Protein AF-A0A2M9P5R5-F1 (afdb_monomer_lite)

Foldseek 3Di:
DDPPPPPDPLVVVLLVVVQVVCVVVVHHRDDDDPLLVVLVVVQLVQCVVVVHDDQAGPVRDHSVRSSVVSVDDDDDDDDDDDDDDDGSNVVVVVD

Secondary structure (DSSP, 8-state):
---------HHHHHHHHHHHHHHHTTPPPP---HHHHHHHHHHHHHHHHHT---SS-TT---HHHHHHHTT--S---------SS--HHHHTTT-

pLDDT: mean 92.47, std 13.65, range [36.16, 98.62]

Sequence (95 aa):
MGATSTPWPIRLRHLDAVNAARISEGLAPLQLSAELNAAADTHARDMSVQKRAWHFGSDLTSWRERAFRAGYRGEVVGENIFEGSDTDLTVLKYW

Radius of gyration: 14.97 Å; chains: 1; bounding box: 36×29×45 Å

Structure (mmCIF, N/CA/C/O backbone):
data_AF-A0A2M9P5R5-F1
#
_entry.id   AF-A0A2M9P5R5-F1
#
loop_
_atom_site.group_PDB
_atom_site.id
_atom_site.type_symbol
_atom_site.label_atom_id
_atom_site.label_alt_id
_atom_site.label_comp_id
_atom_site.label_asym_id
_atom_site.label_entity_id
_atom_site.label_seq_id
_atom_site.pdbx_PDB_ins_code
_atom_site.Cartn_x
_atom_site.Cartn_y
_atom_site.Cartn_z
_atom_site.occupancy
_atom_site.B_iso_or_equiv
_atom_site.auth_seq_id
_atom_site.auth_comp_id
_atom_site.auth_asym_id
_atom_site.auth_atom_id
_atom_site.pdbx_PDB_model_num
ATOM 1 N N . MET A 1 1 ? 20.120 12.855 29.315 1.00 36.16 1 MET A N 1
ATOM 2 C CA . MET A 1 1 ?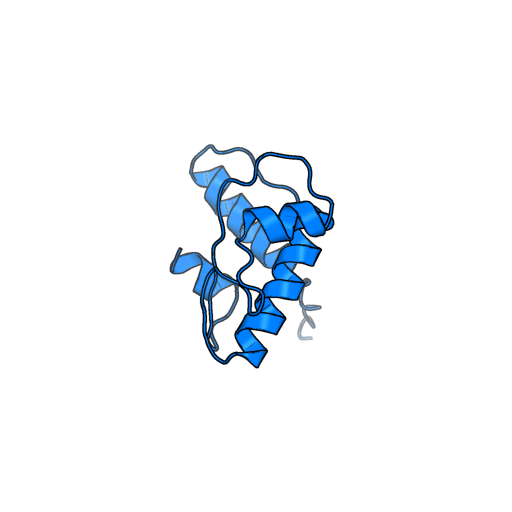 19.864 11.456 28.909 1.00 36.16 1 MET A CA 1
ATOM 3 C C . MET A 1 1 ? 18.698 11.467 27.935 1.00 36.16 1 MET A C 1
ATOM 5 O O . MET A 1 1 ? 17.556 11.507 28.366 1.00 36.16 1 MET A O 1
ATOM 9 N N . GLY A 1 2 ? 18.991 11.597 26.639 1.00 38.53 2 GLY A N 1
ATOM 10 C CA . GLY A 1 2 ? 17.969 11.625 25.592 1.00 38.53 2 GLY A CA 1
ATOM 11 C C . GLY A 1 2 ? 17.564 10.199 25.253 1.00 38.53 2 GLY A C 1
ATOM 12 O O . GLY A 1 2 ? 18.430 9.387 24.939 1.00 38.53 2 GLY A O 1
ATOM 13 N N . ALA A 1 3 ? 16.276 9.888 25.367 1.00 42.88 3 ALA A N 1
ATOM 14 C CA . ALA A 1 3 ? 15.739 8.621 24.906 1.00 42.88 3 ALA A CA 1
ATOM 15 C C . ALA A 1 3 ? 16.007 8.504 23.400 1.00 42.88 3 ALA A C 1
ATOM 17 O O . ALA A 1 3 ? 15.466 9.266 22.602 1.00 42.88 3 ALA A O 1
ATOM 18 N N . THR A 1 4 ? 16.867 7.569 23.014 1.00 47.44 4 THR A N 1
ATOM 19 C CA . THR A 1 4 ? 16.956 7.097 21.637 1.00 47.44 4 THR A CA 1
ATOM 20 C C . THR A 1 4 ? 15.652 6.362 21.358 1.00 47.44 4 THR A C 1
ATOM 22 O O . THR A 1 4 ? 15.504 5.196 21.725 1.00 47.44 4 THR A O 1
ATOM 25 N N . SER A 1 5 ? 14.666 7.060 20.794 1.00 53.50 5 SER A N 1
ATOM 26 C CA . SER A 1 5 ? 13.480 6.413 20.254 1.00 53.50 5 SER A CA 1
ATOM 27 C C . SER A 1 5 ? 13.958 5.489 19.145 1.00 53.50 5 SER A C 1
ATOM 29 O O . SER A 1 5 ? 14.322 5.939 18.062 1.00 53.50 5 SER A O 1
ATOM 31 N N . THR A 1 6 ? 14.005 4.186 19.413 1.00 52.47 6 THR A N 1
ATOM 32 C CA . THR A 1 6 ? 14.026 3.198 18.338 1.00 52.47 6 THR A CA 1
ATOM 33 C C . THR A 1 6 ? 12.884 3.590 17.406 1.00 52.47 6 THR A C 1
ATOM 35 O O . THR A 1 6 ? 11.743 3.623 17.880 1.00 52.47 6 THR A O 1
ATOM 38 N N . PRO A 1 7 ? 13.140 3.973 16.140 1.00 57.25 7 PRO A N 1
ATOM 39 C CA . PRO A 1 7 ? 12.057 4.314 15.242 1.00 57.25 7 PRO A CA 1
ATOM 40 C C . PRO A 1 7 ? 11.167 3.084 15.167 1.00 57.25 7 PRO A C 1
ATOM 42 O O . PRO A 1 7 ? 11.605 2.020 14.729 1.00 57.25 7 PRO A O 1
ATOM 45 N N . TRP A 1 8 ? 9.938 3.201 15.662 1.00 59.59 8 TRP A N 1
ATOM 46 C CA . TRP A 1 8 ? 8.948 2.165 15.433 1.00 59.59 8 TRP A CA 1
ATOM 47 C C . TRP A 1 8 ? 8.876 1.965 13.914 1.00 59.59 8 TRP A C 1
ATOM 49 O O . TRP A 1 8 ? 8.850 2.976 13.195 1.00 59.59 8 TRP A O 1
ATOM 59 N N . PRO A 1 9 ? 8.916 0.722 13.399 1.00 89.56 9 PRO A N 1
ATOM 60 C CA . PRO A 1 9 ? 8.857 0.487 11.963 1.00 89.56 9 PRO A CA 1
ATOM 61 C C . PRO A 1 9 ? 7.721 1.315 11.357 1.00 89.56 9 PRO A C 1
ATOM 63 O O . PRO A 1 9 ? 6.600 1.247 11.860 1.00 89.56 9 PRO A O 1
ATOM 66 N N . ILE A 1 10 ? 8.008 2.119 10.321 1.00 92.44 10 ILE A N 1
ATOM 67 C CA . ILE A 1 10 ? 7.074 3.121 9.760 1.00 92.44 10 ILE A CA 1
ATOM 68 C C . ILE A 1 10 ? 5.668 2.533 9.579 1.00 92.44 10 ILE A C 1
ATOM 70 O O . ILE A 1 10 ? 4.686 3.144 9.980 1.00 92.44 10 ILE A O 1
ATOM 74 N N . ARG A 1 11 ? 5.583 1.296 9.076 1.00 93.62 11 ARG A N 1
ATOM 75 C CA . ARG A 1 11 ? 4.326 0.562 8.890 1.00 93.62 11 ARG A CA 1
ATOM 76 C C . ARG A 1 11 ? 3.504 0.407 10.172 1.00 93.62 11 ARG A C 1
ATOM 78 O O . ARG A 1 11 ? 2.297 0.608 10.133 1.00 93.62 11 ARG A O 1
ATOM 85 N N . LEU A 1 12 ? 4.131 0.034 11.287 1.00 95.06 12 LEU A N 1
ATOM 86 C CA . LEU A 1 12 ? 3.424 -0.159 12.553 1.00 95.06 12 LEU A CA 1
ATOM 87 C C . LEU A 1 12 ? 2.962 1.186 13.125 1.00 95.06 12 LEU A C 1
ATOM 89 O O . LEU A 1 12 ? 1.814 1.303 13.531 1.00 95.06 12 LEU A O 1
ATOM 93 N N . ARG A 1 13 ? 3.804 2.229 13.060 1.00 95.69 13 ARG A N 1
ATOM 94 C CA . ARG A 1 13 ? 3.427 3.573 13.544 1.00 95.69 13 ARG A CA 1
ATOM 95 C C . ARG A 1 13 ? 2.277 4.155 12.731 1.00 95.69 13 ARG A C 1
ATOM 97 O O . ARG A 1 13 ? 1.370 4.763 13.291 1.00 95.69 13 ARG A O 1
ATOM 104 N N . HIS A 1 14 ? 2.319 3.958 11.420 1.00 96.25 14 HIS A N 1
ATOM 105 C CA . HIS A 1 14 ? 1.265 4.404 10.528 1.00 96.25 14 HIS A CA 1
ATOM 106 C C . HIS A 1 14 ? -0.039 3.627 10.762 1.00 96.25 14 HIS A C 1
ATOM 108 O O . HIS A 1 14 ? -1.099 4.243 10.816 1.00 96.25 14 HIS A O 1
ATOM 114 N N . LEU A 1 15 ? 0.024 2.306 10.990 1.00 97.50 15 LEU A N 1
ATOM 115 C CA . LEU A 1 15 ? -1.146 1.506 11.374 1.00 97.50 15 LEU A CA 1
ATOM 116 C C . LEU A 1 15 ? -1.778 2.011 12.676 1.00 97.50 15 LEU A C 1
ATOM 118 O O . LEU A 1 15 ? -2.996 2.160 12.730 1.00 97.50 15 LEU A O 1
ATOM 122 N N . ASP A 1 16 ? -0.967 2.290 13.699 1.00 97.44 16 ASP A N 1
ATOM 123 C CA . ASP A 1 16 ? -1.454 2.805 14.982 1.00 97.44 16 ASP A CA 1
ATOM 124 C C . ASP A 1 16 ? -2.188 4.143 14.791 1.00 97.44 16 ASP A C 1
ATOM 126 O O . ASP A 1 16 ? -3.282 4.335 15.324 1.00 97.44 16 ASP A O 1
ATOM 130 N N . ALA A 1 17 ? -1.641 5.041 13.965 1.00 97.62 17 ALA A N 1
ATOM 131 C CA . ALA A 1 17 ? -2.265 6.324 13.646 1.00 97.62 17 ALA A CA 1
ATOM 132 C C . ALA A 1 17 ? -3.567 6.178 12.837 1.00 97.62 17 ALA A C 1
ATOM 134 O O . ALA A 1 17 ?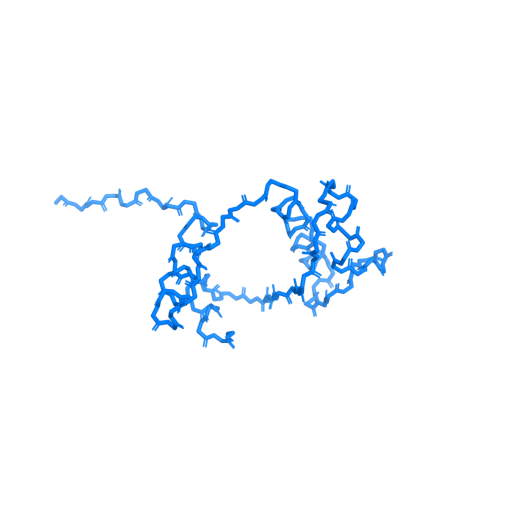 -4.563 6.829 13.156 1.00 97.62 17 ALA A O 1
ATOM 135 N N . VAL A 1 18 ? -3.595 5.291 11.835 1.00 98.00 18 VAL A N 1
ATOM 136 C CA . VAL A 1 18 ? -4.813 4.967 11.072 1.00 98.00 18 VAL A CA 1
ATOM 137 C C . VAL A 1 18 ? -5.882 4.387 11.997 1.00 98.00 18 VAL A C 1
ATOM 139 O O . VAL A 1 18 ? -7.040 4.793 11.938 1.00 98.00 18 VAL A O 1
ATOM 142 N N . ASN A 1 19 ? -5.512 3.465 12.883 1.00 98.56 19 ASN A N 1
ATOM 143 C CA . ASN A 1 19 ? -6.449 2.861 13.822 1.00 98.56 19 ASN A CA 1
ATOM 144 C C . ASN A 1 19 ? -6.969 3.865 14.850 1.00 98.56 19 ASN A C 1
ATOM 146 O O . ASN A 1 19 ? -8.152 3.809 15.176 1.00 98.56 19 ASN A O 1
ATOM 150 N N . ALA A 1 20 ? -6.148 4.815 15.303 1.00 98.25 20 ALA A N 1
ATOM 151 C CA . ALA A 1 20 ? -6.611 5.908 16.153 1.00 98.25 20 ALA A CA 1
ATOM 152 C C . ALA A 1 20 ? -7.690 6.758 15.454 1.00 98.25 20 ALA A C 1
ATOM 154 O O . ALA A 1 20 ? -8.734 7.011 16.053 1.00 98.25 20 ALA A O 1
ATOM 155 N N . ALA A 1 21 ? -7.485 7.121 14.180 1.00 97.75 21 ALA A N 1
ATOM 156 C CA . ALA A 1 21 ? -8.477 7.851 13.383 1.00 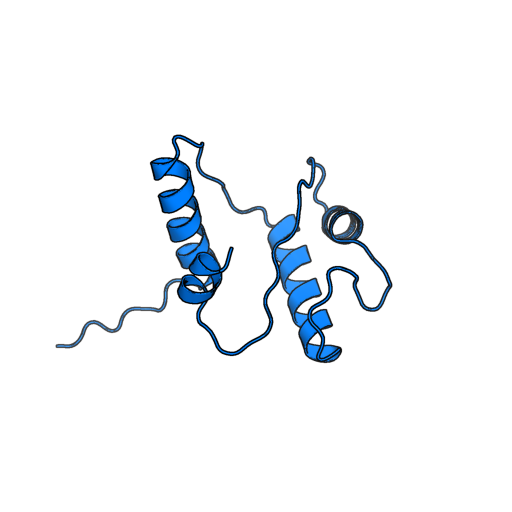97.75 21 ALA A CA 1
ATOM 157 C C . ALA A 1 21 ? -9.752 7.026 13.124 1.00 97.75 21 ALA A C 1
ATOM 159 O O . ALA A 1 21 ? -10.865 7.536 13.181 1.00 97.75 21 ALA A O 1
ATOM 160 N N . ARG A 1 22 ? -9.621 5.717 12.886 1.00 98.44 22 ARG A N 1
ATOM 161 C CA . ARG A 1 22 ? -10.784 4.829 12.728 1.00 98.44 22 ARG A CA 1
ATOM 162 C C . ARG A 1 22 ? -11.607 4.737 14.009 1.00 98.44 22 ARG A C 1
ATOM 164 O O . ARG A 1 22 ? -12.829 4.824 13.950 1.00 98.44 22 ARG A O 1
ATOM 171 N N . ILE A 1 23 ? -10.946 4.587 15.155 1.00 98.62 23 ILE A N 1
ATOM 172 C CA . ILE A 1 23 ? -11.610 4.473 16.457 1.00 98.62 23 ILE A CA 1
ATOM 173 C C . ILE A 1 23 ? -12.322 5.780 16.831 1.00 98.62 23 ILE A C 1
ATOM 175 O O . ILE A 1 23 ? -13.422 5.708 17.378 1.00 98.62 23 ILE A O 1
ATOM 179 N N . SER A 1 24 ? -11.762 6.956 16.510 1.00 98.00 24 SER A N 1
ATOM 180 C CA . SER A 1 24 ? -12.450 8.235 16.763 1.00 98.00 24 SER A CA 1
ATOM 181 C C . SER A 1 24 ? -13.754 8.377 15.975 1.00 98.00 24 SER A C 1
ATOM 183 O O . SER A 1 24 ? -14.680 9.019 16.459 1.00 98.00 24 SER A O 1
ATOM 185 N N . GLU A 1 25 ? -13.851 7.714 14.820 1.00 98.19 25 GLU A N 1
ATOM 186 C CA . GLU A 1 25 ? -15.059 7.639 13.986 1.00 98.19 25 GLU A CA 1
ATOM 187 C C . GLU A 1 25 ? -15.942 6.410 14.295 1.00 98.19 25 GLU A C 1
ATOM 189 O O . GLU A 1 25 ? -16.869 6.091 13.550 1.00 98.19 25 GLU A O 1
ATOM 194 N N . GLY A 1 26 ? -15.661 5.670 15.375 1.00 98.38 26 GLY A N 1
ATOM 195 C CA . GLY A 1 26 ? -16.435 4.486 15.767 1.00 98.38 26 GLY A CA 1
ATOM 196 C C . GLY A 1 26 ? -16.252 3.264 14.854 1.00 98.38 26 GLY A C 1
ATOM 197 O O . GLY A 1 26 ? -17.058 2.333 14.897 1.00 98.38 26 GLY A O 1
ATOM 198 N N . LEU A 1 27 ? -15.204 3.239 14.028 1.00 98.50 27 LEU A N 1
ATOM 199 C CA . LEU A 1 27 ? -14.881 2.130 13.132 1.00 98.50 27 LEU A CA 1
ATOM 200 C C . LEU A 1 27 ? -13.959 1.106 13.809 1.00 98.50 27 LEU A C 1
ATOM 202 O O . LEU A 1 2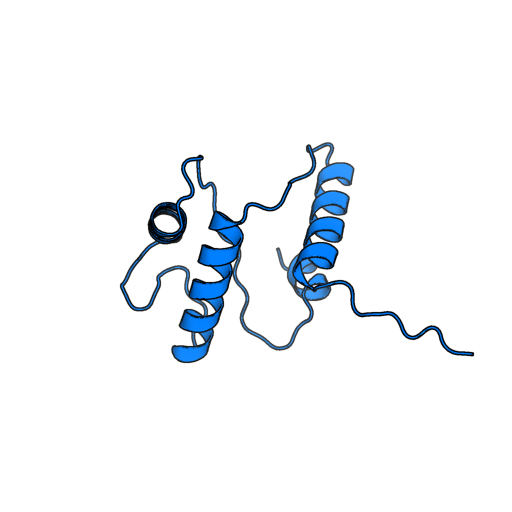7 ? -13.088 1.442 14.611 1.00 98.50 27 LEU A O 1
ATOM 206 N N . ALA A 1 28 ? -14.098 -0.164 13.421 1.00 98.31 28 ALA A N 1
ATOM 207 C CA . ALA A 1 28 ? -13.224 -1.234 13.901 1.00 98.31 28 ALA A CA 1
ATOM 208 C C . ALA A 1 28 ? -11.762 -1.031 13.442 1.00 98.31 28 ALA A C 1
ATOM 210 O O . ALA A 1 28 ? -11.541 -0.626 12.291 1.00 98.31 28 ALA A O 1
ATOM 211 N N . PRO A 1 29 ? -10.761 -1.348 14.286 1.00 98.25 29 PRO A N 1
ATOM 212 C CA . PRO A 1 29 ? -9.354 -1.250 13.913 1.00 98.25 29 PRO A CA 1
ATOM 213 C C . PRO A 1 29 ? -8.989 -2.263 12.819 1.00 98.25 29 PRO A C 1
ATOM 215 O O . PRO A 1 29 ? -9.562 -3.349 12.723 1.00 98.25 29 PRO A O 1
ATOM 218 N N . LEU A 1 30 ? -8.012 -1.900 11.997 1.00 97.81 30 LEU A N 1
ATOM 219 C CA . LEU A 1 30 ? -7.399 -2.750 10.984 1.00 97.81 30 LEU A CA 1
ATOM 220 C C . LEU A 1 30 ? -6.230 -3.545 11.570 1.00 97.81 30 LEU A C 1
ATOM 222 O O . LEU A 1 30 ? -5.610 -3.155 12.561 1.00 97.81 30 LEU A O 1
ATOM 226 N N . GLN A 1 31 ? -5.893 -4.636 10.889 1.00 97.25 31 GLN A N 1
ATOM 227 C CA . GLN A 1 31 ? -4.687 -5.425 11.119 1.00 97.25 31 GLN A CA 1
ATOM 228 C C . GLN A 1 31 ? -3.880 -5.499 9.824 1.00 97.25 31 GLN A C 1
ATOM 230 O O . GLN A 1 31 ? -4.431 -5.386 8.727 1.00 97.25 31 GLN A O 1
ATOM 235 N N . LEU A 1 32 ? -2.570 -5.701 9.943 1.00 97.12 32 LEU A N 1
ATOM 236 C CA . LEU A 1 32 ? -1.716 -5.911 8.777 1.00 97.12 32 LEU A CA 1
ATOM 237 C C . LEU A 1 32 ? -1.966 -7.289 8.155 1.00 97.12 32 LEU A C 1
ATOM 239 O O . LEU A 1 32 ? -2.118 -8.278 8.866 1.00 97.12 32 LEU A O 1
ATOM 243 N N . SER A 1 33 ? -1.903 -7.355 6.825 1.00 97.75 33 SER A N 1
ATOM 244 C CA . SER A 1 33 ? -1.798 -8.600 6.054 1.00 97.75 33 SER A CA 1
ATOM 245 C C . SER A 1 33 ? -0.417 -8.661 5.407 1.00 97.75 33 SER A C 1
ATOM 247 O O . SER A 1 33 ? 0.046 -7.674 4.831 1.00 97.75 33 SER A O 1
ATOM 249 N N . ALA A 1 34 ? 0.251 -9.811 5.503 1.00 97.50 34 ALA A N 1
ATOM 250 C CA . ALA A 1 34 ? 1.566 -10.006 4.896 1.00 97.50 34 ALA A CA 1
ATOM 251 C C . ALA A 1 34 ? 1.505 -9.871 3.364 1.00 97.50 34 ALA A C 1
ATOM 253 O O . ALA A 1 34 ? 2.387 -9.268 2.756 1.00 97.50 34 ALA A O 1
ATOM 254 N N . GLU A 1 35 ? 0.423 -10.357 2.761 1.00 98.50 35 GLU A N 1
ATOM 255 C CA . GLU A 1 35 ? 0.149 -10.315 1.328 1.00 98.50 35 GLU A CA 1
ATOM 256 C C . GLU A 1 35 ? -0.069 -8.875 0.846 1.00 98.50 35 GLU A C 1
ATOM 258 O O . GLU A 1 35 ? 0.572 -8.434 -0.110 1.00 98.50 35 GLU A O 1
ATOM 263 N N . LEU A 1 36 ? -0.916 -8.101 1.538 1.00 98.38 36 LEU A N 1
ATOM 264 C CA . LEU A 1 36 ? -1.141 -6.690 1.200 1.00 98.38 36 LEU A CA 1
ATOM 265 C C . LEU A 1 36 ? 0.119 -5.845 1.423 1.00 98.38 36 LEU A C 1
ATOM 267 O O . LEU A 1 36 ? 0.414 -4.959 0.622 1.00 98.38 36 LEU A O 1
ATOM 271 N N . ASN A 1 37 ? 0.907 -6.154 2.458 1.00 97.69 37 ASN A N 1
ATOM 272 C CA . ASN A 1 37 ? 2.195 -5.503 2.687 1.00 97.69 37 ASN A CA 1
ATOM 273 C C . ASN A 1 37 ? 3.170 -5.758 1.531 1.00 97.69 37 ASN A C 1
ATOM 275 O O . ASN A 1 37 ? 3.793 -4.812 1.056 1.00 97.69 37 ASN A O 1
ATOM 279 N N . ALA A 1 38 ? 3.276 -7.003 1.056 1.00 97.50 38 ALA A N 1
ATOM 280 C CA . ALA A 1 38 ? 4.139 -7.360 -0.068 1.00 97.50 38 ALA A CA 1
ATOM 281 C C . ALA A 1 38 ? 3.697 -6.691 -1.384 1.00 97.50 38 ALA A C 1
ATOM 283 O O . ALA A 1 38 ? 4.543 -6.215 -2.149 1.00 97.50 38 ALA A O 1
ATOM 284 N N . ALA A 1 39 ? 2.384 -6.601 -1.629 1.00 98.12 39 ALA A N 1
ATOM 285 C CA . ALA A 1 39 ? 1.834 -5.900 -2.789 1.00 98.12 39 ALA A CA 1
ATOM 286 C C . ALA A 1 39 ? 2.150 -4.393 -2.753 1.00 98.12 39 ALA A C 1
ATOM 288 O O . ALA A 1 39 ? 2.650 -3.849 -3.740 1.00 98.12 39 ALA A O 1
ATOM 289 N N . ALA A 1 40 ? 1.925 -3.737 -1.608 1.00 97.62 40 ALA A N 1
ATOM 290 C CA . ALA A 1 40 ? 2.215 -2.315 -1.417 1.00 97.62 40 ALA A CA 1
ATOM 291 C C . ALA A 1 40 ? 3.716 -2.009 -1.554 1.00 97.62 40 ALA A C 1
ATOM 293 O O . ALA A 1 40 ? 4.100 -1.062 -2.235 1.00 97.62 40 ALA A O 1
ATOM 294 N N . ASP A 1 41 ? 4.571 -2.851 -0.973 1.00 97.25 41 ASP A N 1
ATOM 295 C CA . ASP A 1 41 ? 6.028 -2.714 -1.028 1.00 97.25 41 ASP A CA 1
ATOM 296 C C . ASP A 1 41 ? 6.581 -2.871 -2.447 1.00 97.25 41 ASP A C 1
ATOM 298 O O . ASP A 1 41 ? 7.533 -2.189 -2.835 1.00 97.25 41 ASP A O 1
ATOM 302 N N . THR A 1 42 ? 6.005 -3.785 -3.227 1.00 97.69 42 THR A N 1
ATOM 303 C CA . THR A 1 42 ? 6.353 -3.952 -4.642 1.00 97.69 42 THR A CA 1
ATOM 304 C C . THR A 1 42 ? 5.928 -2.724 -5.441 1.00 97.69 42 THR A C 1
ATOM 306 O O . THR A 1 42 ? 6.730 -2.176 -6.193 1.00 97.69 42 THR A O 1
ATOM 309 N N . HIS A 1 43 ? 4.700 -2.244 -5.233 1.00 98.25 43 HIS A N 1
ATOM 310 C CA . HIS A 1 43 ? 4.172 -1.108 -5.981 1.00 98.25 43 HIS A CA 1
ATOM 311 C C . HIS A 1 43 ? 4.870 0.217 -5.643 1.00 98.25 43 HIS A C 1
ATOM 313 O O . HIS A 1 43 ? 5.181 0.985 -6.545 1.00 98.25 43 HIS A O 1
ATOM 319 N N . ALA A 1 44 ? 5.205 0.465 -4.374 1.00 97.19 44 ALA A N 1
ATOM 320 C CA . ALA A 1 44 ? 5.959 1.653 -3.976 1.00 97.19 44 ALA A CA 1
ATOM 321 C C . ALA A 1 44 ? 7.347 1.713 -4.641 1.00 97.19 44 ALA A C 1
ATOM 323 O O . ALA A 1 44 ? 7.792 2.782 -5.060 1.00 97.19 44 ALA A O 1
ATOM 324 N N . ARG A 1 45 ? 8.020 0.561 -4.790 1.00 97.06 45 ARG A N 1
ATOM 325 C CA . ARG A 1 45 ? 9.289 0.472 -5.534 1.00 97.06 45 ARG A CA 1
ATOM 326 C C . ARG A 1 45 ? 9.092 0.716 -7.026 1.00 97.06 45 ARG A C 1
ATOM 328 O O . ARG A 1 45 ? 9.890 1.431 -7.620 1.00 97.06 45 ARG A O 1
ATOM 335 N N . ASP A 1 46 ? 8.039 0.155 -7.609 1.00 97.62 46 ASP A N 1
ATOM 336 C CA . ASP A 1 46 ? 7.696 0.357 -9.018 1.00 97.62 46 ASP A CA 1
ATOM 337 C C . ASP A 1 46 ? 7.415 1.839 -9.326 1.00 97.62 46 ASP A C 1
ATOM 339 O O . ASP A 1 46 ? 8.060 2.409 -10.205 1.00 97.62 46 ASP A O 1
ATOM 343 N N . MET A 1 47 ? 6.584 2.511 -8.517 1.00 97.56 47 MET A N 1
ATOM 344 C CA . MET A 1 47 ? 6.348 3.960 -8.623 1.00 97.56 47 MET A CA 1
ATOM 345 C C . MET A 1 47 ? 7.653 4.762 -8.525 1.00 97.56 47 MET A C 1
ATOM 347 O O . MET A 1 47 ? 7.882 5.674 -9.319 1.00 97.56 47 MET A O 1
ATOM 351 N N . SER A 1 48 ? 8.544 4.391 -7.595 1.00 96.44 48 SER A N 1
ATOM 352 C CA . SER A 1 48 ? 9.849 5.044 -7.433 1.00 96.44 48 SER A CA 1
ATOM 353 C C . SER A 1 48 ? 10.748 4.885 -8.666 1.00 96.44 48 SER A C 1
ATOM 355 O O . SER A 1 48 ? 11.400 5.847 -9.075 1.00 96.44 48 SER A O 1
ATOM 357 N N . VAL A 1 49 ? 10.763 3.703 -9.291 1.00 96.69 49 VAL A N 1
ATOM 358 C CA . VAL A 1 49 ? 11.516 3.445 -10.532 1.00 96.69 49 VAL A CA 1
ATOM 359 C C . VAL A 1 49 ? 10.922 4.226 -11.706 1.00 96.69 49 VAL A C 1
ATOM 361 O O . VAL A 1 49 ? 11.667 4.787 -12.512 1.00 96.69 49 VAL A O 1
ATOM 364 N N . GLN A 1 50 ? 9.594 4.303 -11.785 1.00 94.69 50 GLN A N 1
ATOM 365 C CA . GLN A 1 50 ? 8.885 5.057 -12.817 1.00 94.69 50 GLN A CA 1
ATOM 366 C C . GLN A 1 50 ? 8.952 6.578 -12.630 1.00 94.69 50 GLN A C 1
ATOM 368 O O . GLN A 1 50 ? 8.707 7.303 -13.596 1.00 94.69 50 GLN A O 1
ATOM 373 N N . LYS A 1 51 ? 9.282 7.058 -11.420 1.00 94.50 51 LYS A N 1
ATOM 374 C CA . LYS A 1 51 ? 9.200 8.474 -11.014 1.00 94.50 51 LYS A CA 1
ATOM 375 C C . LYS A 1 51 ? 7.799 9.046 -11.237 1.00 94.50 51 LYS A C 1
ATOM 377 O O . LYS A 1 51 ? 7.635 10.107 -11.847 1.00 94.50 51 LYS A O 1
ATOM 382 N N . ARG A 1 52 ? 6.792 8.258 -10.860 1.00 92.00 52 ARG A N 1
ATOM 383 C CA . ARG A 1 52 ? 5.387 8.586 -11.076 1.00 92.00 52 ARG A CA 1
ATOM 384 C C . ARG A 1 52 ? 4.503 7.865 -10.067 1.00 92.00 52 ARG A C 1
ATOM 386 O O . ARG A 1 52 ? 4.364 6.645 -10.129 1.00 92.00 52 ARG A O 1
ATOM 393 N N . ALA A 1 53 ? 3.802 8.627 -9.234 1.00 93.19 53 ALA A N 1
ATOM 394 C CA . ALA A 1 53 ? 2.650 8.115 -8.496 1.00 93.19 53 ALA A CA 1
ATOM 395 C C . ALA A 1 53 ? 1.478 7.790 -9.442 1.00 93.19 53 ALA A C 1
ATOM 397 O O . ALA A 1 53 ? 0.848 8.684 -10.014 1.00 93.19 53 ALA A O 1
ATOM 398 N N . TRP A 1 54 ? 1.170 6.503 -9.613 1.00 93.50 54 TRP A N 1
ATOM 399 C CA . TRP A 1 54 ? -0.015 6.036 -10.335 1.00 93.50 54 TRP A CA 1
ATOM 400 C C . TRP A 1 54 ? -0.443 4.656 -9.826 1.00 93.50 54 TRP A C 1
ATOM 402 O O . TRP A 1 54 ? 0.391 3.782 -9.661 1.00 93.50 54 TRP A O 1
ATOM 412 N N . HIS A 1 55 ? -1.749 4.435 -9.652 1.00 96.06 55 HIS A N 1
ATOM 413 C CA . HIS A 1 55 ? -2.342 3.163 -9.216 1.00 96.06 55 HIS A CA 1
ATOM 414 C C . HIS A 1 55 ? -2.064 1.939 -10.105 1.00 96.06 55 HIS A C 1
ATOM 416 O O . HIS A 1 55 ? -2.300 0.807 -9.671 1.00 96.06 55 HIS A O 1
ATOM 422 N N . PHE A 1 56 ? -1.616 2.127 -11.349 1.00 96.31 56 PHE A N 1
ATOM 423 C CA . PHE A 1 56 ? -1.275 1.020 -12.243 1.00 96.31 56 PHE A CA 1
ATOM 424 C C . PHE A 1 56 ? 0.227 0.780 -12.225 1.00 96.31 56 PHE A C 1
ATOM 426 O O . PHE A 1 56 ? 1.005 1.724 -12.343 1.00 96.31 56 PHE A O 1
ATOM 433 N N . GLY A 1 57 ? 0.616 -0.487 -12.088 1.00 94.31 57 GLY A N 1
ATOM 434 C CA . GLY A 1 57 ? 2.021 -0.868 -12.160 1.00 94.31 57 GLY A CA 1
ATOM 435 C C . GLY A 1 57 ? 2.599 -0.683 -13.566 1.00 94.31 57 GLY A C 1
ATOM 436 O O . GLY A 1 57 ? 1.867 -0.520 -14.546 1.00 94.31 57 GLY A O 1
ATOM 437 N N . SER A 1 58 ? 3.921 -0.773 -13.689 1.00 95.44 58 SER A N 1
ATOM 438 C CA . SER A 1 58 ? 4.634 -0.824 -14.976 1.00 95.44 58 SER A CA 1
ATOM 439 C C . SER A 1 58 ? 4.175 -1.953 -15.891 1.00 95.44 58 SER A C 1
ATOM 441 O O . SER A 1 58 ? 4.251 -1.823 -17.111 1.00 95.44 58 SER A O 1
ATOM 443 N N . ASP A 1 59 ? 3.639 -3.023 -15.314 1.00 95.06 59 ASP A N 1
ATOM 444 C CA . ASP A 1 59 ? 3.032 -4.153 -16.012 1.00 95.06 59 ASP A CA 1
ATOM 445 C C . ASP A 1 59 ? 1.510 -4.004 -16.216 1.00 95.06 59 ASP A C 1
ATOM 447 O O . ASP A 1 59 ? 0.828 -4.984 -16.516 1.00 95.06 59 ASP A O 1
ATOM 451 N N . LEU A 1 60 ? 0.980 -2.786 -16.045 1.00 95.31 60 LEU A N 1
ATOM 452 C CA . LEU A 1 60 ? -0.436 -2.409 -16.144 1.00 95.31 60 LEU A CA 1
ATOM 453 C C . LEU A 1 60 ? -1.360 -3.085 -15.124 1.00 95.31 60 LEU A C 1
ATOM 455 O O . LEU A 1 60 ? -2.581 -2.967 -15.238 1.00 95.31 60 LEU A O 1
ATOM 459 N N . THR A 1 61 ? -0.815 -3.748 -14.103 1.00 97.19 61 THR A N 1
ATOM 460 C CA . THR A 1 61 ? -1.648 -4.334 -13.052 1.00 97.19 61 THR A CA 1
ATOM 461 C C . THR A 1 61 ? -2.332 -3.267 -12.216 1.00 97.19 61 THR A C 1
ATOM 463 O O . THR A 1 61 ? -1.717 -2.294 -11.777 1.00 97.19 61 THR A O 1
ATOM 466 N N . SER A 1 62 ? -3.607 -3.488 -11.938 1.00 96.38 62 SER A N 1
ATOM 467 C CA . SER A 1 62 ? -4.381 -2.782 -10.925 1.00 96.38 62 SER A CA 1
ATOM 468 C C . SER A 1 62 ? -3.989 -3.213 -9.507 1.00 96.38 62 SER A C 1
ATOM 470 O O . SER A 1 62 ? -3.438 -4.294 -9.278 1.00 96.38 62 SER A O 1
ATOM 472 N N . TRP A 1 63 ? -4.356 -2.396 -8.519 1.00 95.31 63 TRP A N 1
ATOM 473 C CA . TRP A 1 63 ? -4.191 -2.696 -7.093 1.00 95.31 63 TRP A CA 1
ATOM 474 C C . TRP A 1 63 ? -4.836 -4.034 -6.677 1.00 95.31 63 TRP A C 1
ATOM 476 O O . TRP A 1 63 ? -4.271 -4.764 -5.860 1.00 95.31 63 TRP A O 1
ATOM 486 N N . ARG A 1 64 ? -5.965 -4.419 -7.296 1.00 97.00 64 ARG A N 1
ATOM 487 C CA . ARG A 1 64 ? -6.605 -5.730 -7.082 1.00 97.00 64 ARG A CA 1
ATOM 488 C C . ARG A 1 64 ? -5.732 -6.874 -7.588 1.00 97.00 64 ARG A C 1
ATOM 490 O O . ARG A 1 64 ? -5.481 -7.828 -6.856 1.00 97.00 64 ARG A O 1
ATOM 497 N N . GLU A 1 65 ? -5.251 -6.781 -8.825 1.00 97.81 65 GLU A N 1
ATOM 498 C CA . GLU A 1 65 ? -4.424 -7.827 -9.438 1.00 97.81 65 GLU A CA 1
ATOM 499 C C . GLU A 1 65 ? -3.110 -8.026 -8.681 1.00 97.81 65 GLU A C 1
ATOM 501 O O . GLU A 1 65 ? -2.715 -9.168 -8.437 1.00 97.81 65 GLU A O 1
ATOM 506 N N . ARG A 1 66 ? -2.465 -6.938 -8.238 1.00 97.88 66 ARG A N 1
ATOM 507 C CA . ARG A 1 66 ? -1.246 -7.018 -7.417 1.00 97.88 66 ARG A CA 1
ATOM 508 C C . ARG A 1 66 ? -1.495 -7.713 -6.080 1.00 97.88 66 ARG A C 1
ATOM 510 O O . ARG A 1 66 ? -0.724 -8.599 -5.715 1.00 97.88 66 ARG A O 1
ATOM 517 N N . ALA A 1 67 ? -2.582 -7.379 -5.382 1.00 98.25 67 ALA A N 1
ATOM 518 C CA . ALA A 1 67 ? -2.951 -8.046 -4.133 1.00 98.25 67 ALA A CA 1
ATOM 519 C C . ALA A 1 67 ? -3.213 -9.551 -4.336 1.00 98.25 67 ALA A C 1
ATOM 521 O O . ALA A 1 67 ? -2.701 -10.376 -3.576 1.00 98.25 67 ALA A O 1
ATOM 522 N N . PHE A 1 68 ? -3.935 -9.933 -5.398 1.00 98.00 68 PHE A N 1
ATOM 523 C CA . PHE A 1 68 ? -4.172 -11.345 -5.719 1.00 98.00 68 PHE A CA 1
ATOM 524 C C . PHE A 1 68 ? -2.884 -12.103 -6.060 1.00 98.00 68 PHE A C 1
ATOM 526 O O . PHE A 1 68 ? -2.711 -13.241 -5.606 1.00 98.00 68 PHE A O 1
ATOM 533 N N . ARG A 1 69 ? -1.964 -11.485 -6.814 1.00 97.56 69 ARG A N 1
ATOM 534 C CA . ARG A 1 69 ? -0.639 -12.057 -7.116 1.00 97.56 69 ARG A CA 1
ATOM 535 C C . ARG A 1 69 ? 0.217 -12.232 -5.861 1.00 97.56 69 ARG A C 1
ATOM 537 O O . ARG A 1 69 ? 0.927 -13.226 -5.763 1.00 97.56 69 ARG A O 1
ATOM 544 N N . ALA A 1 70 ? 0.092 -11.332 -4.886 1.00 98.12 70 ALA A N 1
ATOM 545 C CA . ALA A 1 70 ? 0.740 -11.449 -3.579 1.00 98.12 70 ALA A CA 1
ATOM 546 C C . ALA A 1 70 ? 0.090 -12.496 -2.651 1.00 98.12 70 ALA A C 1
ATOM 548 O O . ALA A 1 70 ? 0.557 -12.695 -1.534 1.00 98.12 70 ALA A O 1
ATOM 549 N N . GLY A 1 71 ? -0.974 -13.173 -3.098 1.00 98.31 71 GLY A N 1
ATOM 550 C CA . GLY A 1 71 ? -1.635 -14.242 -2.350 1.00 98.31 71 GLY A CA 1
ATOM 551 C C . GLY A 1 71 ? -2.852 -13.801 -1.540 1.00 98.31 71 GLY A C 1
ATOM 552 O O . GLY A 1 71 ? -3.514 -14.659 -0.963 1.00 98.31 71 GLY A O 1
ATOM 553 N N . TYR A 1 72 ? -3.215 -12.514 -1.535 1.00 98.31 72 TYR A N 1
ATOM 554 C CA . TYR A 1 72 ? -4.413 -12.054 -0.834 1.00 98.31 72 TYR A CA 1
ATOM 555 C C . TYR A 1 72 ? -5.668 -12.644 -1.491 1.00 98.31 72 TYR A C 1
ATOM 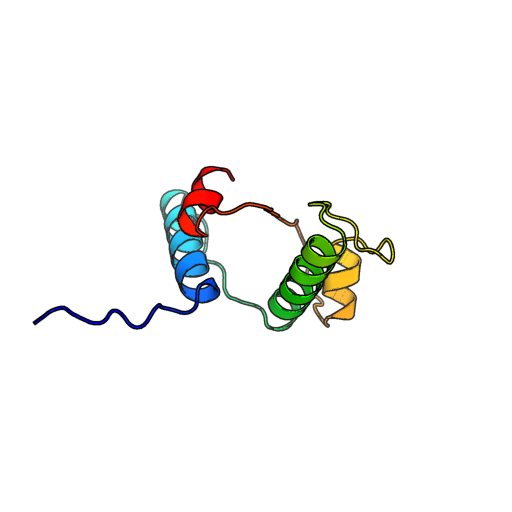557 O O . TYR A 1 72 ? -5.756 -12.742 -2.718 1.00 98.31 72 TYR A O 1
ATOM 565 N N . ARG A 1 73 ? -6.629 -13.095 -0.681 1.00 96.88 73 ARG A N 1
ATOM 566 C CA . ARG A 1 73 ? -7.876 -13.733 -1.152 1.00 96.88 73 ARG A CA 1
ATOM 567 C C . ARG A 1 73 ? -9.144 -13.050 -0.644 1.00 96.88 73 ARG A C 1
ATOM 569 O O . ARG A 1 73 ? -10.235 -13.485 -0.995 1.00 96.88 73 ARG A O 1
ATOM 576 N N . GLY A 1 74 ? -9.003 -12.010 0.173 1.00 95.94 74 GLY A N 1
ATOM 577 C CA . GLY A 1 74 ? -10.127 -11.199 0.624 1.00 95.94 74 GLY A CA 1
ATOM 578 C C . GLY A 1 74 ? -10.586 -10.202 -0.437 1.00 95.94 74 GLY A C 1
ATOM 579 O O . GLY A 1 74 ? -10.022 -10.102 -1.529 1.00 95.94 74 GLY A O 1
ATOM 580 N N . GLU A 1 75 ? -11.599 -9.420 -0.082 1.00 96.00 75 GLU A N 1
ATOM 581 C CA . GLU A 1 75 ? -11.993 -8.267 -0.876 1.00 96.00 75 GLU A CA 1
ATOM 582 C C . GLU A 1 75 ? -10.966 -7.146 -0.712 1.00 96.00 75 GLU A C 1
ATOM 584 O O . GLU A 1 75 ? -10.662 -6.707 0.396 1.00 96.00 75 GLU A O 1
ATOM 589 N N . VAL A 1 76 ? -10.439 -6.664 -1.832 1.00 95.81 76 VAL A N 1
ATOM 590 C CA . VAL A 1 76 ? -9.624 -5.454 -1.846 1.00 95.81 76 VAL A CA 1
ATOM 591 C C . VAL A 1 76 ? -10.574 -4.294 -2.137 1.00 95.81 76 VAL A C 1
ATOM 593 O O . VAL A 1 76 ? -11.260 -4.300 -3.164 1.00 95.81 76 VAL A O 1
ATOM 596 N N . VAL A 1 77 ? -10.583 -3.281 -1.269 1.00 94.88 77 VAL A N 1
ATOM 597 C CA . VAL A 1 77 ? -11.537 -2.157 -1.343 1.00 94.88 77 VAL A CA 1
ATOM 598 C C . VAL A 1 77 ? -10.952 -0.866 -1.919 1.00 94.88 77 VAL A C 1
ATOM 600 O O . VAL A 1 77 ? -11.702 -0.044 -2.434 1.00 94.88 77 VAL A O 1
ATOM 603 N N . GLY A 1 78 ? -9.630 -0.692 -1.895 1.00 95.19 78 GLY A N 1
ATOM 604 C CA . GLY A 1 78 ? -8.974 0.484 -2.462 1.00 95.19 78 GLY A CA 1
ATOM 605 C C . GLY A 1 78 ? -7.474 0.508 -2.200 1.00 95.19 78 GLY A C 1
ATOM 606 O O . GLY A 1 78 ? -6.918 -0.416 -1.605 1.00 95.19 78 GLY A O 1
ATOM 607 N N . GLU A 1 79 ? -6.833 1.581 -2.651 1.00 97.44 79 GLU A N 1
ATOM 608 C CA . GLU A 1 79 ? -5.410 1.850 -2.466 1.00 97.44 79 GLU A CA 1
ATOM 609 C C . GLU A 1 79 ? -5.214 3.357 -2.277 1.00 97.44 79 GLU A C 1
ATOM 611 O O . GLU A 1 79 ? -5.709 4.141 -3.083 1.00 97.44 79 GLU A O 1
ATOM 616 N N . ASN A 1 80 ? -4.462 3.747 -1.247 1.00 97.31 80 ASN A N 1
ATOM 617 C CA . ASN A 1 80 ? -3.955 5.106 -1.092 1.00 97.31 80 ASN A CA 1
ATOM 618 C C . ASN A 1 80 ? -2.456 5.106 -1.412 1.00 97.31 80 ASN A C 1
ATOM 620 O O . ASN A 1 80 ? -1.720 4.243 -0.930 1.00 97.31 80 ASN A O 1
ATOM 624 N N . ILE A 1 81 ? -2.006 6.072 -2.213 1.00 97.06 81 ILE A N 1
ATOM 625 C CA . ILE A 1 81 ? -0.604 6.224 -2.622 1.00 97.06 81 ILE A CA 1
ATOM 626 C C . ILE A 1 81 ? -0.130 7.654 -2.378 1.00 97.06 81 ILE A C 1
ATOM 628 O O . ILE A 1 81 ? -0.924 8.595 -2.364 1.00 97.06 81 ILE A O 1
ATOM 632 N N . PHE A 1 82 ? 1.175 7.811 -2.190 1.00 95.88 82 PHE A N 1
ATOM 633 C CA . PHE A 1 82 ? 1.826 9.109 -2.080 1.00 95.88 82 PHE A CA 1
ATOM 634 C C . PHE A 1 82 ? 3.262 9.012 -2.600 1.00 95.88 82 PHE A C 1
ATOM 636 O O . PHE A 1 82 ? 3.949 8.018 -2.360 1.00 95.88 82 PHE A O 1
ATOM 643 N N . GLU A 1 83 ? 3.714 10.054 -3.291 1.00 94.25 83 GLU A N 1
ATOM 644 C CA . GLU A 1 83 ? 5.097 10.248 -3.725 1.00 94.25 83 GLU A CA 1
ATOM 645 C C . GLU A 1 83 ? 5.523 11.649 -3.286 1.00 94.25 83 GLU A C 1
ATOM 647 O O . GLU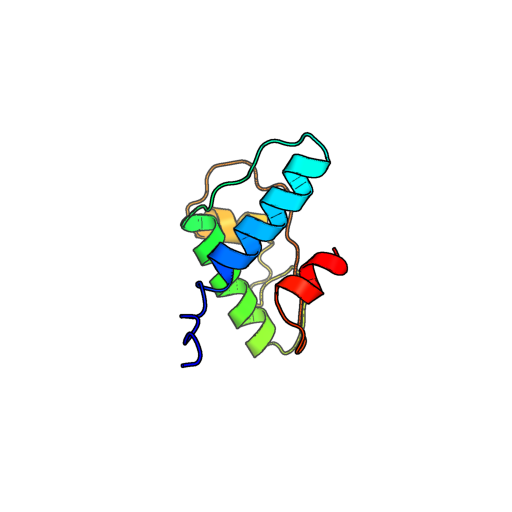 A 1 83 ? 4.872 12.639 -3.613 1.00 94.25 83 GLU A O 1
ATOM 652 N N . GLY A 1 84 ? 6.602 11.735 -2.513 1.00 93.12 84 GLY A N 1
ATOM 653 C CA . GLY A 1 84 ? 7.089 12.991 -1.959 1.00 93.12 84 GLY A CA 1
ATOM 654 C C . GLY A 1 84 ? 8.037 12.759 -0.789 1.00 93.12 84 GLY A C 1
ATOM 655 O O . GLY A 1 84 ? 8.421 11.627 -0.497 1.00 93.12 84 GLY A O 1
ATOM 656 N N . SER A 1 85 ? 8.424 13.842 -0.119 1.00 93.44 85 SER A N 1
ATOM 657 C CA . SER A 1 85 ? 9.360 13.817 1.014 1.00 93.44 85 SER A CA 1
ATOM 658 C C . SER A 1 85 ? 8.684 13.850 2.387 1.00 93.44 85 SER A C 1
ATOM 660 O O . SER A 1 85 ? 9.376 13.864 3.404 1.00 93.44 85 SER A O 1
ATOM 662 N N . ASP A 1 86 ? 7.354 13.914 2.428 1.00 95.94 86 ASP A N 1
ATOM 663 C CA . ASP A 1 86 ? 6.605 13.995 3.677 1.00 95.94 86 ASP A CA 1
ATOM 664 C C . ASP A 1 86 ? 6.645 12.687 4.469 1.00 95.94 86 ASP A C 1
ATOM 666 O O . ASP A 1 86 ? 6.781 11.589 3.929 1.00 95.94 86 ASP A O 1
ATOM 670 N N . THR A 1 87 ? 6.512 12.807 5.790 1.00 95.12 87 THR A N 1
ATOM 671 C CA . THR A 1 87 ? 6.449 11.640 6.676 1.00 95.12 87 THR A CA 1
ATOM 672 C C . THR A 1 87 ? 5.115 10.910 6.534 1.00 95.12 87 THR A C 1
ATOM 674 O O . THR A 1 87 ? 4.092 11.524 6.243 1.00 95.12 87 THR A O 1
ATOM 677 N N . ASP A 1 88 ? 5.094 9.620 6.854 1.00 94.00 88 ASP A N 1
ATOM 678 C CA . ASP A 1 88 ? 3.889 8.784 6.949 1.00 94.00 88 ASP A CA 1
ATOM 679 C C . ASP A 1 88 ? 2.735 9.430 7.740 1.00 94.00 88 ASP A C 1
ATOM 681 O O . ASP A 1 88 ? 1.577 9.310 7.347 1.00 94.00 88 ASP A O 1
ATOM 685 N N . LEU A 1 89 ? 3.027 10.132 8.842 1.00 95.75 89 LEU A N 1
ATOM 686 C CA . LEU A 1 89 ? 2.000 10.806 9.649 1.00 95.75 89 LEU A CA 1
ATOM 687 C C . LEU A 1 89 ? 1.535 12.135 9.048 1.00 95.75 89 LEU A C 1
ATOM 689 O O . LEU A 1 89 ? 0.424 12.576 9.335 1.00 95.75 89 LEU A O 1
ATOM 693 N N . THR A 1 90 ? 2.373 12.792 8.247 1.00 97.38 90 THR A N 1
ATOM 694 C CA . THR A 1 90 ? 1.959 13.964 7.467 1.00 97.38 90 THR A CA 1
ATOM 695 C C . THR A 1 90 ? 1.046 13.522 6.330 1.00 97.38 90 THR A C 1
ATOM 697 O O . THR A 1 90 ? -0.033 14.084 6.179 1.00 97.38 90 THR A O 1
ATOM 700 N N . VAL A 1 91 ? 1.435 12.470 5.603 1.00 96.44 91 VAL A N 1
ATOM 701 C CA . VAL A 1 91 ? 0.659 11.904 4.491 1.00 96.44 91 VAL A CA 1
ATOM 702 C C . VAL A 1 91 ? -0.733 11.470 4.940 1.00 96.44 91 VAL A C 1
ATOM 704 O O . VAL A 1 91 ? -1.702 11.756 4.247 1.00 96.44 91 VAL A O 1
ATOM 707 N N . LEU A 1 92 ? -0.863 10.866 6.129 1.00 97.00 92 LEU A N 1
ATOM 708 C CA . LEU A 1 92 ? -2.172 10.488 6.674 1.00 97.00 92 LEU A CA 1
ATOM 709 C C . LEU A 1 92 ? -3.141 11.674 6.811 1.00 97.00 92 LEU A C 1
ATOM 711 O O . LEU A 1 92 ? -4.340 11.465 6.770 1.00 97.00 92 LEU A O 1
ATOM 715 N N . LYS A 1 93 ? -2.651 12.908 6.973 1.00 96.00 93 LYS A N 1
ATOM 716 C CA . LYS A 1 93 ? -3.510 14.103 7.063 1.00 96.00 93 LYS A CA 1
ATOM 717 C C . LYS A 1 93 ? -3.993 14.601 5.699 1.00 96.00 93 LYS A C 1
ATOM 719 O O . LYS A 1 93 ? -4.832 15.496 5.658 1.00 96.00 93 LYS A O 1
ATOM 724 N N . TYR A 1 94 ? -3.408 14.108 4.607 1.00 95.25 94 TYR A N 1
ATOM 725 C CA . TYR A 1 94 ? -3.829 14.428 3.242 1.00 95.25 94 TYR A CA 1
ATOM 726 C C . TYR A 1 94 ? -4.922 13.488 2.734 1.00 95.25 94 TYR A C 1
ATOM 728 O O . TYR A 1 94 ? -5.644 13.859 1.810 1.00 95.25 94 TYR A O 1
ATOM 736 N N . TRP A 1 95 ? -5.004 12.286 3.304 1.00 94.50 95 TRP A N 1
ATOM 737 C CA . TRP A 1 95 ? -6.039 11.291 3.028 1.00 94.50 95 TRP A CA 1
ATOM 738 C C . TRP A 1 95 ? -7.249 11.499 3.935 1.00 94.50 95 TRP A C 1
ATOM 740 O O . TRP A 1 95 ? -8.370 11.262 3.437 1.00 94.50 95 TRP A O 1
#